Protein AF-A0A7R9A0H7-F1 (afdb_monomer)

Solvent-accessible surface area (backbone atoms only — not comparable to full-atom values): 10100 Å² total; per-residue (Å²): 105,57,60,28,40,33,54,27,65,79,42,61,89,64,59,60,75,51,51,90,84,39,70,64,47,57,53,49,66,70,49,46,60,61,55,53,51,49,31,59,78,66,68,62,48,70,74,79,47,61,37,68,68,24,50,52,46,12,50,37,51,33,29,23,52,65,53,64,76,67,51,57,60,52,50,43,51,51,21,59,77,67,74,39,93,63,52,69,67,55,53,32,60,41,16,64,72,23,37,17,26,36,51,88,72,71,92,92,62,79,42,66,45,55,87,93,59,36,81,30,76,33,24,36,55,42,66,45,72,44,97,94,27,78,91,49,43,83,46,82,52,84,78,82,80,69,94,79,87,86,76,86,88,86,86,64,97,46,70,68,58,41,55,50,34,55,76,71,71,101

pLDDT: mean 93.87, std 8.04, range [45.69, 98.56]

Organism: NCBI:txid163714

Radius of gyration: 19.87 Å; Cα contacts (8 Å, |Δi|>4): 196; chains: 1; bounding box: 53×38×52 Å

Structure (mmCIF, N/CA/C/O backbone):
data_AF-A0A7R9A0H7-F1
#
_entry.id   AF-A0A7R9A0H7-F1
#
loop_
_atom_site.group_PDB
_atom_site.id
_atom_site.type_symbol
_atom_site.label_atom_id
_atom_site.label_alt_id
_atom_site.label_comp_id
_atom_site.label_asym_id
_atom_site.label_entity_id
_atom_site.label_seq_id
_atom_site.pdbx_PDB_ins_code
_atom_site.Cartn_x
_atom_site.Cartn_y
_atom_site.Cartn_z
_atom_site.occupancy
_atom_site.B_iso_or_equiv
_atom_site.auth_seq_id
_atom_site.auth_comp_id
_atom_site.auth_asym_id
_atom_site.auth_atom_id
_atom_site.pdbx_PDB_model_num
ATOM 1 N N . MET A 1 1 ? 2.558 1.763 5.857 1.00 95.12 1 MET A N 1
ATOM 2 C CA . MET A 1 1 ? 1.637 0.844 6.558 1.00 95.12 1 MET A CA 1
ATOM 3 C C . MET A 1 1 ? 0.784 1.538 7.603 1.00 95.12 1 MET A C 1
ATOM 5 O O . MET A 1 1 ? -0.416 1.383 7.494 1.00 95.12 1 MET A O 1
ATOM 9 N N . SER A 1 2 ? 1.325 2.333 8.538 1.00 96.00 2 SER A N 1
ATOM 10 C CA . SER A 1 2 ? 0.505 3.006 9.571 1.00 96.00 2 SER A CA 1
ATOM 11 C C . SER A 1 2 ? -0.735 3.732 9.010 1.00 96.00 2 SER A C 1
ATOM 13 O O . SER A 1 2 ? -1.857 3.404 9.378 1.00 96.00 2 SER A O 1
ATOM 15 N N . SER A 1 3 ? -0.561 4.591 7.996 1.00 96.75 3 SER A N 1
ATOM 16 C CA . SER A 1 3 ? -1.682 5.290 7.340 1.00 96.75 3 SER A CA 1
ATOM 17 C C . SER A 1 3 ? -2.695 4.352 6.671 1.00 96.75 3 SER A C 1
ATOM 19 O O . SER A 1 3 ? -3.875 4.669 6.621 1.00 96.75 3 SER A O 1
ATOM 21 N N . ALA A 1 4 ? -2.253 3.189 6.174 1.00 97.38 4 ALA A N 1
ATOM 22 C CA . ALA A 1 4 ? -3.153 2.179 5.616 1.00 97.38 4 ALA A CA 1
ATOM 23 C C . ALA A 1 4 ? -4.011 1.537 6.709 1.00 97.38 4 ALA A C 1
ATOM 25 O O . ALA A 1 4 ? -5.201 1.342 6.514 1.00 97.38 4 ALA A O 1
ATOM 26 N N . ILE A 1 5 ? -3.406 1.208 7.853 1.00 98.06 5 ILE A N 1
ATOM 27 C CA . ILE A 1 5 ? -4.087 0.563 8.982 1.00 98.06 5 ILE A CA 1
ATOM 28 C C . ILE A 1 5 ? -5.097 1.517 9.626 1.00 98.06 5 ILE A C 1
ATOM 30 O O . ILE A 1 5 ? -6.204 1.094 9.955 1.00 98.06 5 ILE A O 1
ATOM 34 N N . GLU A 1 6 ? -4.771 2.807 9.724 1.00 98.31 6 GLU A N 1
ATOM 35 C CA . GLU A 1 6 ? -5.742 3.825 10.137 1.00 98.31 6 GLU A CA 1
ATOM 36 C C . GLU A 1 6 ? -6.895 3.947 9.129 1.00 98.31 6 GLU A C 1
ATOM 38 O O . GLU A 1 6 ? -8.055 3.858 9.520 1.00 98.31 6 GLU A O 1
ATOM 43 N N . ALA A 1 7 ? -6.603 4.040 7.825 1.00 98.06 7 ALA A N 1
ATOM 44 C CA . ALA A 1 7 ? -7.631 4.091 6.778 1.00 98.06 7 ALA A CA 1
ATOM 45 C C . ALA A 1 7 ? -8.500 2.818 6.693 1.00 98.06 7 ALA A C 1
ATOM 47 O O . ALA A 1 7 ? -9.641 2.869 6.233 1.00 98.06 7 ALA A O 1
ATOM 48 N N . MET A 1 8 ? -7.972 1.679 7.146 1.00 97.56 8 MET A N 1
ATOM 49 C CA . MET A 1 8 ? -8.693 0.410 7.269 1.00 97.56 8 MET A CA 1
ATOM 50 C C . MET A 1 8 ? -9.623 0.374 8.492 1.00 97.56 8 MET A C 1
ATOM 52 O O . MET A 1 8 ? -10.480 -0.499 8.572 1.00 97.56 8 MET A O 1
ATOM 56 N N . GLY A 1 9 ? -9.467 1.303 9.442 1.00 97.50 9 GLY A N 1
ATOM 57 C CA . GLY A 1 9 ? -10.237 1.353 10.689 1.00 97.50 9 GLY A CA 1
ATOM 58 C C . GLY A 1 9 ? -9.630 0.551 11.844 1.00 97.50 9 GLY A C 1
ATOM 59 O O . GLY A 1 9 ? -10.278 0.371 12.870 1.00 97.50 9 GLY A O 1
ATOM 60 N N . MET A 1 10 ? -8.390 0.078 11.703 1.00 97.62 10 MET A N 1
ATOM 61 C CA . MET A 1 10 ? -7.685 -0.724 12.715 1.00 97.62 10 MET A CA 1
ATOM 62 C C . MET A 1 10 ? -6.808 0.124 13.653 1.00 97.62 10 MET A C 1
ATOM 64 O O . MET A 1 10 ? -6.084 -0.404 14.495 1.00 97.62 10 MET A O 1
ATOM 68 N N . SER A 1 11 ? -6.836 1.448 13.515 1.00 97.25 11 SER A N 1
ATOM 69 C CA . SER A 1 11 ? -6.192 2.398 14.426 1.00 97.25 11 SER A CA 1
ATOM 70 C C . SER A 1 11 ? -7.110 3.590 14.656 1.00 97.25 11 SER A C 1
ATOM 72 O O . SER A 1 11 ? -7.966 3.886 13.822 1.00 97.25 11 SER A O 1
ATOM 74 N N . LEU A 1 12 ? -6.947 4.261 15.798 1.00 96.75 12 LEU A N 1
ATOM 75 C CA . LEU A 1 12 ? -7.709 5.470 16.085 1.00 96.75 12 LEU A CA 1
ATOM 76 C C . LEU A 1 12 ? -7.330 6.584 15.093 1.00 96.75 12 LEU A C 1
ATOM 78 O O . LEU A 1 12 ? -6.176 6.637 14.655 1.00 96.75 12 LEU A O 1
ATOM 82 N N . PRO A 1 13 ? -8.267 7.488 14.756 1.00 96.69 13 PRO A N 1
ATOM 83 C CA . PRO A 1 13 ? -7.961 8.645 13.926 1.00 96.69 13 PRO A CA 1
ATOM 84 C C . PRO A 1 13 ? -6.761 9.435 14.461 1.00 96.69 13 PRO A C 1
ATOM 86 O O . PRO A 1 13 ? -6.616 9.601 15.674 1.00 96.69 13 PRO A O 1
ATOM 89 N N . TYR A 1 14 ? -5.938 9.942 13.544 1.00 94.75 14 TYR A N 1
ATOM 90 C CA . TYR A 1 14 ? -4.699 10.694 13.780 1.00 94.75 14 TYR A CA 1
ATOM 91 C C . TYR A 1 14 ? -3.510 9.877 14.304 1.00 94.75 14 TYR A C 1
ATOM 93 O O . TYR A 1 14 ? -2.407 10.424 14.437 1.00 94.75 14 TYR A O 1
ATOM 101 N N . SER A 1 15 ? -3.682 8.578 14.561 1.00 95.38 15 SER A N 1
ATOM 102 C CA . SER A 1 15 ? -2.619 7.727 15.098 1.00 95.38 15 SER A CA 1
ATOM 103 C C . SER A 1 15 ? -1.411 7.640 14.162 1.00 95.38 15 SER A C 1
ATOM 105 O O . SER A 1 15 ? -0.263 7.719 14.610 1.00 95.38 15 SER A O 1
ATOM 107 N N . ALA A 1 16 ? -1.642 7.533 12.857 1.00 94.69 16 ALA A N 1
ATOM 108 C CA . ALA A 1 16 ? -0.609 7.359 11.849 1.00 94.69 16 ALA A CA 1
ATOM 109 C C . ALA A 1 16 ? 0.181 8.633 11.542 1.00 94.69 16 ALA A C 1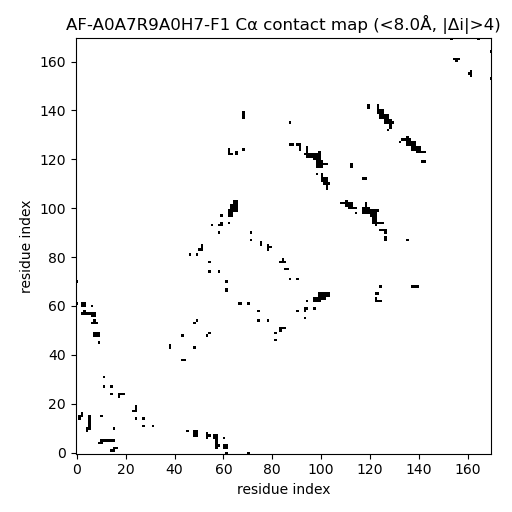
ATOM 111 O O . ALA A 1 16 ? 1.309 8.537 11.056 1.00 94.69 16 ALA A O 1
ATOM 112 N N . SER A 1 17 ? -0.401 9.806 11.798 1.00 91.69 17 SER A N 1
ATOM 113 C CA . SER A 1 17 ? 0.210 11.107 11.503 1.00 91.69 17 SER A CA 1
ATOM 114 C C . SER A 1 17 ? 0.852 11.774 12.716 1.00 91.69 17 SER A C 1
ATOM 116 O O . SER A 1 17 ? 1.725 12.622 12.541 1.00 91.69 17 SER A O 1
ATOM 118 N N . ALA A 1 18 ? 0.433 11.426 13.936 1.00 90.38 18 ALA A N 1
ATOM 119 C CA . ALA A 1 18 ? 1.000 12.003 15.150 1.00 90.38 18 ALA A CA 1
ATOM 120 C C . ALA A 1 18 ? 2.493 11.628 15.287 1.00 90.38 18 ALA A C 1
ATOM 122 O O . ALA A 1 18 ? 2.816 10.435 15.328 1.00 90.38 18 ALA A O 1
ATOM 123 N N . PRO A 1 19 ? 3.414 12.608 15.402 1.00 91.31 19 PRO A N 1
ATOM 124 C CA . PRO A 1 19 ? 4.820 12.318 15.658 1.00 91.31 19 PRO A CA 1
ATOM 125 C C . PRO A 1 19 ? 4.991 11.507 16.946 1.00 91.31 19 PRO A C 1
ATOM 127 O O . PRO A 1 19 ? 4.282 11.733 17.926 1.00 91.31 19 PRO A O 1
ATOM 130 N N . ALA A 1 20 ? 5.967 10.598 16.972 1.00 91.12 20 ALA A N 1
ATOM 131 C CA . ALA A 1 20 ? 6.169 9.685 18.101 1.00 91.12 20 ALA A CA 1
ATOM 132 C C . ALA A 1 20 ? 6.389 10.405 19.447 1.00 91.12 20 ALA A C 1
ATOM 134 O O . ALA A 1 20 ? 5.987 9.901 20.490 1.00 91.12 20 ALA A O 1
ATOM 135 N N . THR A 1 21 ? 7.004 11.590 19.422 1.00 92.88 21 THR A N 1
ATOM 136 C CA . THR A 1 21 ? 7.281 12.420 20.604 1.00 92.88 21 THR A CA 1
ATOM 137 C C . THR A 1 21 ? 6.190 13.455 20.897 1.00 92.88 21 THR A C 1
ATOM 139 O O . THR A 1 21 ? 6.305 14.198 21.871 1.00 92.88 21 THR A O 1
ATOM 142 N N . HIS A 1 22 ? 5.140 13.542 20.073 1.00 93.50 22 HIS A N 1
ATOM 143 C CA . HIS A 1 22 ? 4.081 14.529 20.262 1.00 93.50 22 HIS A CA 1
ATOM 144 C C . HIS A 1 22 ? 3.198 14.158 21.468 1.00 93.50 22 HIS A C 1
ATOM 146 O O . HIS A 1 22 ? 2.831 12.987 21.607 1.00 93.50 22 HIS A O 1
ATOM 152 N N . PRO A 1 23 ? 2.773 15.124 22.309 1.00 93.88 23 PRO A N 1
ATOM 153 C CA . PRO A 1 23 ? 1.924 14.847 23.471 1.00 93.88 23 PRO A CA 1
ATOM 154 C C . PRO A 1 23 ? 0.626 14.100 23.140 1.00 93.88 23 PRO A C 1
ATOM 156 O O . PRO A 1 23 ? 0.125 13.335 23.960 1.00 93.88 23 PRO A O 1
ATOM 159 N N . ASP A 1 24 ? 0.088 14.283 21.934 1.00 92.25 24 ASP A N 1
ATOM 160 C CA . ASP A 1 24 ? -1.136 13.596 21.512 1.00 92.25 24 ASP A CA 1
ATOM 161 C C . ASP A 1 24 ? -0.964 12.080 21.387 1.00 92.25 24 ASP A C 1
ATOM 163 O O . ASP A 1 24 ? -1.925 11.353 21.625 1.00 92.25 24 ASP A O 1
ATOM 167 N N . LYS A 1 25 ? 0.253 11.578 21.127 1.00 93.81 25 LYS A N 1
ATOM 168 C CA . LYS A 1 25 ? 0.516 10.133 21.138 1.00 93.81 25 LYS A CA 1
ATOM 169 C C . LYS A 1 25 ? 0.342 9.547 22.543 1.00 93.81 25 LYS A C 1
ATOM 171 O O . LYS A 1 25 ? -0.234 8.476 22.695 1.00 93.81 25 LYS A O 1
ATOM 176 N N . LEU A 1 26 ? 0.763 10.276 23.583 1.00 93.38 26 LEU A N 1
ATOM 177 C CA . LEU A 1 26 ? 0.532 9.875 24.977 1.00 93.38 26 LEU A CA 1
ATOM 178 C C . LEU A 1 26 ? -0.956 9.923 25.340 1.00 93.38 26 LEU A C 1
ATOM 180 O O . LEU A 1 26 ? -1.449 9.018 26.013 1.00 93.38 26 LEU A O 1
ATOM 184 N N . LYS A 1 27 ? -1.681 10.949 24.872 1.00 94.12 27 LYS A N 1
ATOM 185 C CA . LYS A 1 27 ? -3.135 11.048 25.074 1.00 94.12 27 LYS A CA 1
ATOM 186 C C . LYS A 1 27 ? -3.868 9.878 24.421 1.00 94.12 27 LYS A C 1
ATOM 188 O O . LYS A 1 27 ? -4.728 9.283 25.060 1.00 94.12 27 LYS A O 1
ATOM 193 N N . GLU A 1 28 ? -3.503 9.522 23.190 1.00 96.06 28 GLU A N 1
ATOM 194 C CA . GLU A 1 28 ? -4.047 8.360 22.482 1.00 96.06 28 GLU A CA 1
ATOM 195 C C . GLU A 1 28 ? -3.830 7.067 23.285 1.00 96.06 28 GLU A C 1
ATOM 197 O O . GLU A 1 28 ? -4.787 6.342 23.558 1.00 96.06 28 GLU A O 1
ATOM 202 N N . CYS A 1 29 ? -2.598 6.817 23.745 1.00 95.31 29 CYS A N 1
ATOM 203 C CA . CYS A 1 29 ? -2.275 5.653 24.575 1.00 95.31 29 CYS A CA 1
ATOM 204 C C . CYS A 1 29 ? -3.092 5.602 25.877 1.00 95.31 29 CYS A C 1
ATOM 206 O O . CYS A 1 29 ? -3.440 4.517 26.337 1.00 95.31 29 CYS A O 1
ATOM 208 N N . ALA A 1 30 ? -3.423 6.754 26.469 1.00 95.38 30 ALA A N 1
ATOM 209 C CA . ALA A 1 30 ? -4.232 6.817 27.685 1.00 95.38 30 ALA A CA 1
ATOM 210 C C . ALA A 1 30 ? -5.718 6.491 27.439 1.00 95.38 30 ALA A C 1
ATOM 212 O O . ALA A 1 30 ? -6.373 5.926 28.316 1.00 95.38 30 ALA A O 1
ATOM 213 N N . ILE A 1 31 ? -6.260 6.825 26.261 1.00 95.69 31 ILE A N 1
ATOM 214 C CA . ILE A 1 31 ? -7.687 6.628 25.946 1.00 95.69 31 ILE A CA 1
ATOM 215 C C . ILE A 1 31 ? -7.979 5.319 25.203 1.00 95.69 31 ILE A C 1
ATOM 217 O O . ILE A 1 31 ? -9.118 4.853 25.241 1.00 95.69 31 ILE A O 1
ATOM 221 N N . VAL A 1 32 ? -6.987 4.690 24.559 1.00 97.00 32 VAL A N 1
ATOM 222 C CA . VAL A 1 32 ? -7.196 3.487 23.726 1.00 97.00 32 VAL A CA 1
ATOM 223 C C . VAL A 1 32 ? -7.877 2.347 24.488 1.00 97.00 32 VAL A C 1
ATOM 225 O O . VAL A 1 32 ? -8.731 1.658 23.934 1.00 97.00 32 VAL A O 1
ATOM 228 N N . GLY A 1 33 ? -7.592 2.199 25.787 1.00 97.19 33 GLY A N 1
ATOM 229 C CA . GLY A 1 33 ? -8.220 1.184 26.637 1.00 97.19 33 GLY A CA 1
ATOM 230 C C . GLY A 1 33 ? -9.747 1.312 26.724 1.00 97.19 33 GLY A C 1
ATOM 231 O O . GLY A 1 33 ? -10.443 0.301 26.796 1.00 97.19 33 GLY A O 1
ATOM 232 N N . GLN A 1 34 ? -10.289 2.532 26.647 1.00 97.44 34 GLN A N 1
ATOM 233 C CA . GLN A 1 34 ? -11.738 2.772 26.659 1.00 97.44 34 GLN A CA 1
ATOM 234 C C . GLN A 1 34 ? -12.398 2.280 25.362 1.00 97.44 34 GLN A C 1
ATOM 236 O O . GLN A 1 34 ? -13.476 1.680 25.392 1.00 97.44 34 GLN A O 1
ATOM 241 N N . TYR A 1 35 ? -11.723 2.467 24.226 1.00 97.56 35 TYR A N 1
ATOM 242 C CA . TYR A 1 35 ? -12.170 1.943 22.936 1.00 97.56 35 TYR A CA 1
ATOM 243 C C . TYR A 1 35 ? -12.042 0.421 22.873 1.00 97.56 35 TYR A C 1
ATOM 245 O O . TYR A 1 35 ? -12.976 -0.234 22.420 1.00 97.56 35 TYR A O 1
ATOM 253 N N . ILE A 1 36 ? -10.951 -0.151 23.402 1.00 97.62 36 ILE A N 1
ATOM 254 C CA . ILE A 1 36 ? -10.773 -1.610 23.508 1.00 97.62 36 ILE A CA 1
ATOM 255 C C . ILE A 1 36 ? -11.903 -2.230 24.338 1.00 97.62 36 ILE A C 1
ATOM 257 O O . ILE A 1 36 ? -12.521 -3.207 23.919 1.00 97.62 36 ILE A O 1
ATOM 261 N N . LYS A 1 37 ? -12.233 -1.637 25.489 1.00 98.19 37 LYS A N 1
ATOM 262 C CA . LYS A 1 37 ? -13.377 -2.074 26.294 1.00 98.19 37 LYS A CA 1
ATOM 263 C C . LYS A 1 37 ? -14.676 -2.035 25.482 1.00 98.19 37 LYS A C 1
ATOM 265 O O . LYS A 1 37 ? -15.419 -3.008 25.483 1.00 98.19 37 LYS A O 1
ATOM 270 N N . THR A 1 38 ? -14.910 -0.949 24.746 1.00 98.00 38 THR A N 1
ATOM 271 C CA . THR A 1 38 ? -16.121 -0.775 23.930 1.00 98.00 38 THR A CA 1
ATOM 272 C C . THR A 1 38 ? -16.242 -1.834 22.830 1.00 98.00 38 THR A C 1
ATOM 274 O O . THR A 1 38 ? -17.332 -2.365 22.625 1.00 98.00 38 THR A O 1
ATOM 277 N N . ILE A 1 39 ? -15.157 -2.158 22.115 1.00 97.81 39 ILE A N 1
ATOM 278 C CA . ILE A 1 39 ? -15.205 -3.188 21.062 1.00 97.81 39 ILE A CA 1
ATOM 279 C C . ILE A 1 39 ? -15.416 -4.586 21.649 1.00 97.81 39 ILE A C 1
ATOM 281 O O . ILE A 1 39 ? -16.127 -5.375 21.041 1.00 97.81 39 ILE A O 1
ATOM 285 N N . ILE A 1 40 ? -14.887 -4.867 22.846 1.00 98.31 40 ILE A N 1
ATOM 286 C CA . ILE A 1 40 ? -15.145 -6.127 23.559 1.00 98.31 40 ILE A CA 1
ATOM 287 C C . 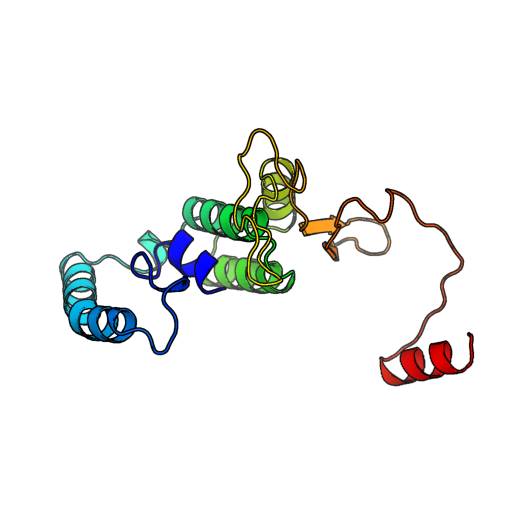ILE A 1 40 ? -16.618 -6.209 23.978 1.00 98.31 40 ILE A C 1
ATOM 289 O O . ILE A 1 40 ? -17.270 -7.212 23.710 1.00 98.31 40 ILE A O 1
ATOM 293 N N . GLU A 1 41 ? -17.165 -5.154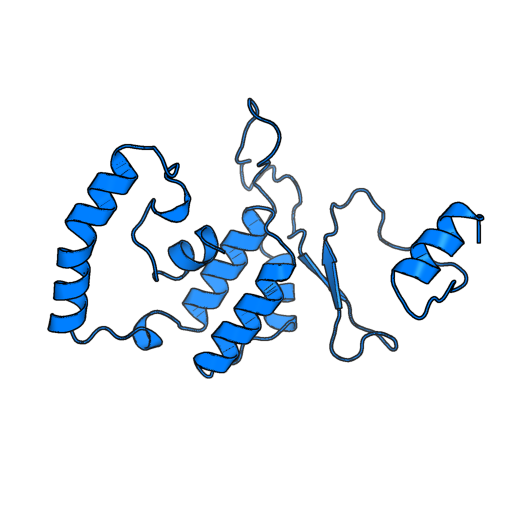 24.591 1.00 98.56 41 GLU A N 1
ATOM 294 C CA . GLU A 1 41 ? -18.571 -5.111 25.028 1.00 98.56 41 GLU A CA 1
ATOM 295 C C . GLU A 1 41 ? -19.559 -5.253 23.864 1.00 98.56 41 GLU A C 1
ATOM 297 O O . GLU A 1 41 ? -20.640 -5.814 24.035 1.00 98.56 41 GLU A O 1
ATOM 302 N N . LYS A 1 42 ? -19.192 -4.752 22.680 1.00 98.38 42 LYS A N 1
ATOM 303 C CA . LYS A 1 42 ? -20.006 -4.829 21.460 1.00 98.38 42 LYS A CA 1
ATOM 304 C C . LYS A 1 42 ? -19.697 -6.042 20.578 1.00 98.38 42 LYS A C 1
ATOM 306 O O . LYS A 1 42 ? -20.297 -6.152 19.514 1.00 98.38 42 LYS A O 1
ATOM 311 N N . ASP A 1 43 ? -18.770 -6.905 20.993 1.00 98.25 43 ASP A N 1
ATOM 312 C CA . ASP A 1 43 ? -18.242 -8.031 20.210 1.00 98.25 43 ASP A CA 1
ATOM 313 C C . ASP A 1 43 ? -17.821 -7.648 18.775 1.00 98.25 43 ASP A C 1
ATOM 315 O O . ASP A 1 43 ? -18.060 -8.382 17.820 1.00 98.25 43 ASP A O 1
ATOM 319 N N . ILE A 1 44 ? -17.197 -6.476 18.613 1.00 98.31 44 ILE A N 1
ATOM 320 C CA . ILE A 1 44 ? -16.658 -6.022 17.325 1.00 98.31 44 ILE A CA 1
ATOM 321 C C . ILE A 1 44 ? -15.290 -6.676 17.127 1.00 98.31 44 ILE A C 1
ATOM 323 O O . ILE A 1 44 ? -14.319 -6.342 17.815 1.00 98.31 44 ILE A O 1
ATOM 327 N N . LYS A 1 45 ? -15.198 -7.602 16.176 1.00 97.75 45 LYS A N 1
ATOM 328 C CA . LYS A 1 45 ? -13.993 -8.383 15.883 1.00 97.75 45 LYS A CA 1
ATOM 329 C C . LYS A 1 45 ? -13.198 -7.732 14.748 1.00 97.75 45 LYS A C 1
ATOM 331 O O . LYS A 1 45 ? -13.767 -7.050 13.897 1.00 97.75 45 LYS A O 1
ATOM 336 N N . PRO A 1 46 ? -11.889 -8.018 14.627 1.00 97.81 46 PRO A N 1
ATOM 337 C CA . PRO A 1 46 ? -11.103 -7.554 13.485 1.00 97.81 46 PRO A CA 1
ATOM 338 C C . PRO A 1 46 ? -11.709 -7.930 12.125 1.00 97.81 46 PRO A C 1
ATOM 340 O O . PRO A 1 46 ? -11.635 -7.134 11.198 1.00 97.81 46 PRO A O 1
ATOM 343 N N . ARG A 1 47 ? -12.352 -9.103 11.999 1.00 97.50 47 ARG A N 1
ATOM 344 C CA . ARG A 1 47 ? -13.022 -9.537 10.755 1.00 97.50 47 ARG A CA 1
ATOM 345 C C . ARG A 1 47 ? -14.251 -8.695 10.389 1.00 97.50 47 ARG A C 1
ATOM 347 O O . ARG A 1 47 ? -14.608 -8.649 9.218 1.00 97.50 47 ARG A O 1
ATOM 354 N N . ASP A 1 48 ? -14.848 -7.998 11.352 1.00 97.88 48 ASP A N 1
ATOM 355 C CA . ASP A 1 48 ? -15.962 -7.078 11.101 1.00 97.88 48 ASP A CA 1
ATOM 356 C C . ASP A 1 48 ? -15.466 -5.722 10.564 1.00 97.88 48 ASP A C 1
ATOM 358 O O . ASP A 1 48 ? -16.214 -4.984 9.926 1.00 97.88 48 ASP A O 1
ATOM 362 N N . ILE A 1 49 ? -14.188 -5.400 10.799 1.00 98.12 49 ILE A N 1
ATOM 363 C CA . ILE A 1 49 ? -13.532 -4.156 10.370 1.00 98.12 49 ILE A CA 1
ATOM 364 C C . ILE A 1 49 ? -12.787 -4.379 9.048 1.00 98.12 49 ILE A C 1
ATOM 366 O O . ILE A 1 49 ? -12.991 -3.658 8.068 1.00 98.12 49 ILE A O 1
ATOM 370 N N . VAL A 1 50 ? -11.932 -5.403 9.005 1.00 98.31 50 VAL A N 1
ATOM 371 C CA . VAL A 1 50 ? -11.089 -5.752 7.858 1.00 98.31 50 VAL A CA 1
ATOM 372 C C . VAL A 1 50 ? -11.939 -6.477 6.821 1.00 98.31 50 VAL A C 1
ATOM 374 O O . VAL A 1 50 ? -11.993 -7.699 6.751 1.00 98.31 50 VAL A O 1
ATOM 377 N N . THR A 1 51 ? -12.634 -5.685 6.012 1.00 98.44 51 THR A N 1
ATOM 378 C CA . THR A 1 51 ? -13.450 -6.135 4.879 1.00 98.44 51 THR A CA 1
ATOM 379 C C . THR A 1 51 ? -12.764 -5.806 3.554 1.00 98.44 51 THR A C 1
ATOM 381 O O . THR A 1 51 ? -11.868 -4.958 3.505 1.00 98.44 51 THR A O 1
ATOM 384 N N . LYS A 1 52 ? -13.229 -6.388 2.435 1.00 98.12 52 LYS A N 1
ATOM 385 C CA . LYS A 1 52 ? -12.755 -5.995 1.089 1.00 98.12 52 LYS A CA 1
ATOM 386 C C . LYS A 1 52 ? -12.857 -4.481 0.882 1.00 98.12 52 LYS A C 1
ATOM 388 O O . LYS A 1 52 ? -11.938 -3.870 0.351 1.00 98.12 52 LYS A O 1
ATOM 393 N N . LYS A 1 53 ? -13.926 -3.849 1.379 1.00 98.44 53 LYS A N 1
ATOM 394 C CA . LYS A 1 53 ? -14.104 -2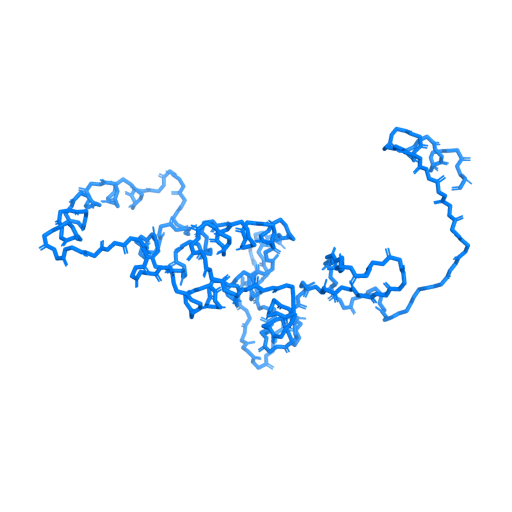.397 1.272 1.00 98.44 53 LYS A CA 1
ATOM 395 C C . LYS A 1 53 ? -13.081 -1.609 2.099 1.00 98.44 53 LYS A C 1
ATOM 397 O O . LYS A 1 53 ? -12.549 -0.616 1.608 1.00 98.44 53 LYS A O 1
ATOM 402 N N . ALA A 1 54 ? -12.781 -2.049 3.321 1.00 98.44 54 ALA A N 1
ATOM 403 C CA . ALA A 1 54 ? -11.748 -1.427 4.150 1.00 98.44 54 ALA A CA 1
ATOM 404 C C . ALA A 1 54 ? -10.353 -1.562 3.513 1.00 98.44 54 ALA A C 1
ATOM 406 O O . ALA A 1 54 ? -9.588 -0.598 3.486 1.00 98.44 54 ALA A O 1
ATOM 407 N N . MET A 1 55 ? -10.061 -2.722 2.917 1.00 98.31 55 MET A N 1
ATOM 408 C CA . MET A 1 55 ? -8.840 -2.965 2.143 1.00 98.31 55 MET A CA 1
ATOM 409 C C . MET A 1 55 ? -8.730 -2.026 0.935 1.00 98.31 55 MET A C 1
ATOM 411 O O . MET A 1 55 ? -7.684 -1.412 0.731 1.00 98.31 55 MET A O 1
ATOM 415 N N . GLU A 1 56 ? -9.812 -1.848 0.166 1.00 98.38 56 GLU A N 1
ATOM 416 C CA . GLU A 1 56 ? -9.837 -0.899 -0.955 1.00 98.38 56 GLU A CA 1
ATOM 417 C C . GLU A 1 56 ? -9.590 0.547 -0.503 1.00 98.38 56 GLU A C 1
ATOM 419 O O . GLU A 1 56 ? -8.836 1.269 -1.156 1.00 98.38 56 GLU A O 1
ATOM 424 N N . ASN A 1 57 ? -10.198 0.971 0.612 1.00 98.19 57 ASN A N 1
ATOM 425 C CA . ASN A 1 57 ? -9.995 2.310 1.170 1.00 98.19 57 ASN A CA 1
ATOM 426 C C . ASN A 1 57 ? -8.527 2.517 1.572 1.00 98.19 57 ASN A C 1
ATOM 428 O O . ASN A 1 57 ? -7.906 3.498 1.169 1.00 98.19 57 ASN A O 1
ATOM 432 N N . ALA A 1 58 ? -7.952 1.561 2.302 1.00 98.25 58 ALA A N 1
ATOM 433 C CA . ALA A 1 58 ? -6.560 1.610 2.729 1.00 98.25 58 ALA A CA 1
ATOM 434 C C . ALA A 1 58 ? -5.581 1.620 1.543 1.00 98.25 58 ALA A C 1
ATOM 436 O O . ALA A 1 58 ? -4.585 2.349 1.559 1.00 98.25 58 ALA A O 1
ATOM 437 N N . CYS A 1 59 ? -5.867 0.839 0.499 1.00 98.25 59 CYS A N 1
ATOM 438 C CA . CYS A 1 59 ? -5.079 0.806 -0.729 1.00 98.25 59 CYS A CA 1
ATOM 439 C C . CYS A 1 59 ? -5.126 2.156 -1.463 1.00 98.25 59 CYS A C 1
ATOM 441 O O . CYS A 1 59 ? -4.075 2.698 -1.807 1.00 98.25 59 CYS A O 1
ATOM 443 N N . ALA A 1 60 ? -6.317 2.749 -1.609 1.00 98.00 60 ALA A N 1
ATOM 444 C CA . ALA A 1 60 ? -6.477 4.079 -2.195 1.00 98.00 60 ALA A CA 1
ATOM 445 C C . ALA A 1 60 ? -5.704 5.142 -1.398 1.00 98.00 60 ALA A C 1
ATOM 447 O O . ALA A 1 60 ? -4.981 5.945 -1.982 1.00 98.00 60 ALA A O 1
ATOM 448 N N . THR A 1 61 ? -5.757 5.108 -0.063 1.00 96.94 61 THR A N 1
ATOM 449 C CA . THR A 1 61 ? -4.957 6.008 0.780 1.00 96.94 61 THR A CA 1
ATOM 450 C C . THR A 1 61 ? -3.459 5.846 0.519 1.00 96.94 61 THR A C 1
ATOM 452 O O . THR A 1 61 ? -2.752 6.837 0.366 1.00 96.94 61 THR A O 1
ATOM 455 N N . ILE A 1 62 ? -2.951 4.616 0.422 1.00 96.12 62 ILE A N 1
ATOM 456 C CA . ILE A 1 62 ? -1.529 4.372 0.137 1.00 96.12 62 ILE A CA 1
ATOM 457 C C . ILE A 1 62 ? -1.112 4.907 -1.232 1.00 96.12 62 ILE A C 1
ATOM 459 O O . ILE A 1 62 ? -0.027 5.482 -1.351 1.00 96.12 62 ILE A O 1
ATOM 463 N N . ILE A 1 63 ? -1.957 4.739 -2.244 1.00 95.88 63 ILE A N 1
ATOM 464 C CA . ILE A 1 63 ? -1.692 5.244 -3.590 1.00 95.88 63 ILE A CA 1
ATOM 465 C C . ILE A 1 63 ? -1.693 6.774 -3.597 1.00 95.88 63 ILE A C 1
ATOM 467 O O . ILE A 1 63 ? -0.713 7.380 -4.031 1.00 95.88 63 ILE A O 1
ATOM 471 N N . ALA A 1 64 ? -2.729 7.395 -3.031 1.00 95.00 64 ALA A N 1
ATOM 472 C CA . ALA A 1 64 ? -2.848 8.847 -2.935 1.00 95.00 64 ALA A CA 1
ATOM 473 C C . ALA A 1 64 ? -1.645 9.487 -2.222 1.00 95.00 64 ALA A C 1
ATOM 475 O O . ALA A 1 64 ? -1.205 10.576 -2.594 1.00 95.00 64 ALA A O 1
ATOM 476 N N . LEU A 1 65 ? -1.087 8.783 -1.229 1.00 93.12 65 LEU A N 1
ATOM 477 C CA . LEU A 1 65 ? 0.037 9.238 -0.415 1.00 93.12 65 LEU A CA 1
ATOM 478 C C . LEU A 1 65 ? 1.431 8.915 -0.979 1.00 93.12 65 LEU A C 1
ATOM 480 O O . LEU A 1 65 ? 2.424 9.198 -0.310 1.00 93.12 65 LEU A O 1
ATOM 484 N N . GLY A 1 66 ? 1.574 8.296 -2.153 1.00 91.38 66 GLY A N 1
ATOM 485 C CA . GLY A 1 66 ? 2.923 7.996 -2.658 1.00 91.38 66 GLY A CA 1
ATOM 486 C C . GLY A 1 66 ? 3.595 6.781 -1.995 1.00 91.38 66 GLY A C 1
ATOM 487 O O . GLY A 1 66 ? 4.825 6.648 -2.047 1.00 91.38 66 GLY A O 1
ATOM 488 N N . GLY A 1 67 ? 2.818 5.910 -1.337 1.00 90.38 67 GLY A N 1
ATOM 489 C CA . GLY A 1 67 ? 3.310 4.858 -0.446 1.00 90.38 67 GLY A CA 1
ATOM 490 C C . GLY A 1 67 ? 4.197 3.785 -1.096 1.00 90.38 67 GLY A C 1
ATOM 491 O O . GLY A 1 67 ? 4.263 3.628 -2.313 1.00 90.38 67 GLY A O 1
ATOM 492 N N . SER A 1 68 ? 4.924 3.048 -0.252 1.00 94.00 68 SER A N 1
ATOM 493 C CA . SER A 1 68 ? 5.899 2.028 -0.669 1.00 94.00 68 SER A CA 1
ATOM 494 C C . SER A 1 68 ? 5.259 0.856 -1.425 1.00 94.00 68 SER A C 1
ATOM 496 O O . SER A 1 68 ? 4.159 0.425 -1.080 1.00 94.00 68 SER A O 1
ATOM 498 N N . THR A 1 69 ? 5.990 0.284 -2.385 1.00 95.56 69 THR A N 1
ATOM 499 C CA . THR A 1 69 ? 5.631 -0.964 -3.081 1.00 95.56 69 THR A CA 1
ATOM 500 C C . THR A 1 69 ? 5.474 -2.141 -2.115 1.00 95.56 69 THR A C 1
ATOM 502 O O . THR A 1 69 ? 4.608 -2.984 -2.330 1.00 95.56 69 THR A O 1
ATOM 505 N N . ASN A 1 70 ? 6.190 -2.149 -0.983 1.00 96.00 70 ASN A N 1
ATOM 506 C CA . ASN A 1 70 ? 6.036 -3.168 0.068 1.00 96.00 70 ASN A CA 1
ATOM 507 C C . ASN A 1 70 ? 4.615 -3.229 0.648 1.00 96.00 70 ASN A C 1
ATOM 509 O O . ASN A 1 70 ? 4.222 -4.249 1.210 1.00 96.00 70 ASN A O 1
ATOM 513 N N . ALA A 1 71 ? 3.823 -2.159 0.512 1.00 96.38 71 ALA A N 1
ATOM 514 C CA . ALA A 1 71 ? 2.425 -2.190 0.926 1.00 96.38 71 ALA A CA 1
ATOM 515 C C . ALA A 1 71 ? 1.624 -3.255 0.162 1.00 96.38 71 ALA A C 1
ATOM 517 O O . ALA A 1 71 ? 0.726 -3.845 0.752 1.00 96.38 71 ALA A O 1
ATOM 518 N N . VAL A 1 72 ? 1.972 -3.549 -1.098 1.00 97.56 72 VAL A N 1
ATOM 519 C CA . VAL A 1 72 ? 1.333 -4.608 -1.898 1.00 97.56 72 VAL A CA 1
ATOM 520 C C . VAL A 1 72 ? 1.471 -5.962 -1.207 1.00 97.56 72 VAL A C 1
ATOM 522 O O . VAL A 1 72 ? 0.469 -6.635 -0.987 1.00 97.56 72 VAL A O 1
ATOM 525 N N . LEU A 1 73 ? 2.686 -6.317 -0.773 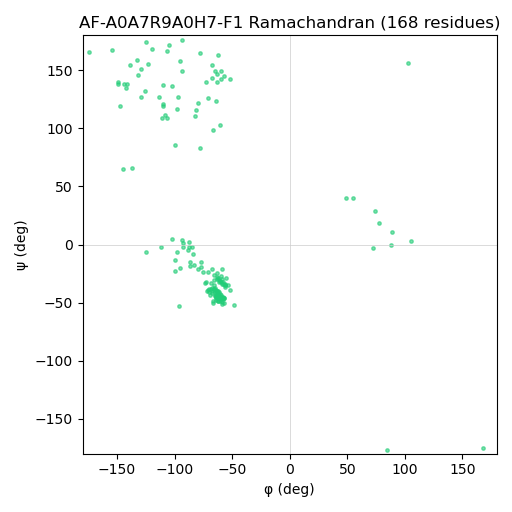1.00 98.06 73 LEU A N 1
ATOM 526 C CA . LEU A 1 73 ? 2.948 -7.565 -0.048 1.00 98.06 73 LEU A CA 1
ATOM 527 C C . LEU A 1 73 ? 2.113 -7.653 1.233 1.00 98.06 73 LEU A C 1
ATOM 529 O O . LEU A 1 73 ? 1.487 -8.674 1.507 1.00 98.06 73 LEU A O 1
ATOM 533 N N . HIS A 1 74 ? 2.060 -6.564 2.002 1.00 98.31 74 HIS A N 1
ATOM 534 C CA . HIS A 1 74 ? 1.284 -6.534 3.237 1.00 98.31 74 HIS A CA 1
ATOM 535 C C . HIS A 1 74 ? -0.227 -6.605 2.992 1.00 98.31 74 HIS A C 1
ATOM 537 O O . HIS A 1 74 ? -0.916 -7.278 3.752 1.00 98.31 74 HIS A O 1
ATOM 543 N N . PHE A 1 75 ? -0.753 -5.964 1.944 1.00 98.25 75 PHE A N 1
ATOM 544 C CA . PHE A 1 75 ? -2.168 -6.089 1.591 1.00 98.25 75 PHE A CA 1
ATOM 545 C C . PHE A 1 75 ? -2.522 -7.518 1.186 1.00 98.25 75 PHE A C 1
ATOM 547 O O . PHE A 1 75 ? -3.523 -8.036 1.669 1.00 98.25 75 PHE A O 1
ATOM 554 N N . LEU A 1 76 ? -1.698 -8.180 0.373 1.00 98.12 76 LEU A N 1
ATOM 555 C CA . LEU A 1 76 ? -1.928 -9.580 0.002 1.00 98.12 76 LEU A CA 1
ATOM 556 C C . LEU A 1 76 ? -1.855 -10.510 1.222 1.00 98.12 76 LEU A C 1
ATOM 558 O O . LEU A 1 76 ? -2.694 -11.394 1.372 1.00 98.12 76 LEU A O 1
ATOM 562 N N . ALA A 1 77 ? -0.915 -10.271 2.140 1.00 98.56 77 ALA A N 1
ATOM 563 C CA . ALA A 1 77 ? -0.813 -11.037 3.381 1.00 98.56 77 ALA A CA 1
ATOM 564 C C . ALA A 1 77 ? -2.036 -10.840 4.298 1.00 98.56 77 ALA A C 1
ATOM 566 O O . ALA A 1 77 ? -2.560 -11.812 4.841 1.00 98.56 77 ALA A O 1
ATOM 567 N N . ILE A 1 78 ? -2.522 -9.601 4.451 1.00 98.38 78 ILE A N 1
ATOM 568 C CA . ILE A 1 78 ? -3.746 -9.307 5.214 1.00 98.38 78 ILE A CA 1
ATOM 569 C C . ILE A 1 78 ? -4.955 -9.955 4.535 1.00 98.38 78 ILE A C 1
ATOM 571 O O . ILE A 1 78 ? -5.753 -10.601 5.205 1.00 98.38 78 ILE A O 1
ATOM 575 N N . ALA A 1 79 ? -5.074 -9.835 3.213 1.00 98.25 79 ALA A N 1
ATOM 576 C CA . ALA A 1 79 ? -6.156 -10.448 2.455 1.00 98.25 79 ALA A CA 1
ATOM 577 C C . ALA A 1 79 ? -6.197 -11.965 2.667 1.00 98.25 79 ALA A C 1
ATOM 579 O O . ALA A 1 79 ? -7.251 -12.505 2.986 1.00 98.25 79 ALA A O 1
ATOM 580 N N . HIS A 1 80 ? -5.044 -12.633 2.596 1.00 98.19 80 HIS A N 1
ATOM 581 C CA . HIS A 1 80 ? -4.937 -14.060 2.875 1.00 98.19 80 HIS A CA 1
ATOM 582 C C . HIS A 1 80 ? -5.352 -14.406 4.314 1.00 98.19 80 HIS A C 1
ATOM 584 O O . HIS A 1 80 ? -6.185 -15.285 4.515 1.00 98.19 80 HIS A O 1
ATOM 590 N N . ALA A 1 81 ? -4.836 -13.686 5.317 1.00 98.25 81 ALA A N 1
ATOM 591 C CA . ALA A 1 81 ? -5.132 -13.946 6.730 1.00 98.25 81 ALA A CA 1
ATOM 592 C C . ALA A 1 81 ? -6.620 -13.769 7.095 1.00 98.25 81 ALA A C 1
ATOM 594 O O . ALA A 1 81 ? -7.114 -14.403 8.029 1.00 98.25 81 ALA A O 1
ATOM 595 N N . TYR A 1 82 ? -7.323 -12.900 6.368 1.00 97.56 82 TYR A N 1
ATOM 596 C CA . TYR A 1 82 ? -8.745 -12.615 6.558 1.00 97.56 82 TYR A CA 1
ATOM 597 C C . TYR A 1 82 ? -9.642 -13.300 5.515 1.00 97.56 82 TYR A C 1
ATOM 599 O O . TYR A 1 82 ? -10.852 -13.083 5.538 1.00 97.56 82 TYR A O 1
ATOM 607 N N . GLU A 1 83 ? -9.070 -14.135 4.637 1.00 98.00 83 GLU A N 1
ATOM 608 C CA . GLU A 1 83 ? -9.768 -14.871 3.569 1.00 98.00 83 GLU A CA 1
ATOM 609 C C . GLU A 1 83 ? -10.574 -13.950 2.633 1.00 98.00 83 GLU A C 1
ATOM 611 O O . GLU A 1 83 ? -11.693 -14.247 2.214 1.00 98.00 83 GLU A O 1
ATOM 616 N N . ILE A 1 84 ? -9.993 -12.796 2.305 1.00 98.25 84 ILE A N 1
ATOM 617 C CA . ILE A 1 84 ? -10.566 -11.792 1.410 1.00 98.25 84 ILE A CA 1
ATOM 618 C C . ILE A 1 84 ? -9.988 -11.991 0.011 1.00 98.25 84 ILE A C 1
ATOM 620 O O . ILE A 1 84 ? -8.776 -11.946 -0.179 1.00 98.25 84 ILE A O 1
ATOM 624 N N . ASP A 1 85 ? -10.860 -12.118 -0.988 1.00 98.00 85 ASP A N 1
ATOM 625 C CA . ASP A 1 85 ? -10.461 -12.057 -2.395 1.00 98.00 85 ASP A CA 1
ATOM 626 C C . ASP A 1 85 ? -9.971 -10.641 -2.750 1.00 98.00 85 ASP A C 1
ATOM 628 O O . ASP A 1 85 ? -10.770 -9.718 -2.953 1.00 98.00 85 ASP A O 1
ATOM 632 N N . PHE A 1 86 ? -8.652 -10.457 -2.761 1.00 98.19 86 PHE A N 1
ATOM 633 C CA . PHE A 1 86 ? -7.979 -9.202 -3.079 1.00 98.19 86 PHE A CA 1
ATOM 634 C C . PHE A 1 86 ? -6.647 -9.498 -3.771 1.00 98.19 86 PHE A C 1
ATOM 636 O O . PHE A 1 86 ? -5.767 -10.142 -3.200 1.00 98.19 86 PHE A O 1
ATOM 643 N N . THR A 1 87 ? -6.498 -9.033 -5.007 1.00 98.00 87 THR A N 1
ATOM 644 C CA . THR A 1 87 ? -5.408 -9.443 -5.907 1.00 98.00 87 THR A CA 1
ATOM 645 C C . THR A 1 87 ? -4.604 -8.250 -6.426 1.00 98.00 87 THR A C 1
ATOM 647 O O . THR A 1 87 ? -4.986 -7.093 -6.244 1.00 98.00 87 THR A O 1
ATOM 650 N N . LEU A 1 88 ? -3.513 -8.509 -7.160 1.00 98.06 88 LEU A N 1
ATOM 651 C CA . LEU A 1 88 ? -2.790 -7.451 -7.880 1.00 98.06 88 LEU A CA 1
ATOM 652 C C . LEU A 1 88 ? -3.705 -6.683 -8.850 1.00 98.06 88 LEU A C 1
ATOM 654 O O . LEU A 1 88 ? -3.568 -5.471 -8.997 1.00 98.06 88 LEU A O 1
ATOM 658 N N . LYS A 1 89 ? -4.695 -7.347 -9.460 1.00 97.69 89 LYS A N 1
ATOM 659 C CA . LYS A 1 89 ? -5.655 -6.694 -10.367 1.00 97.69 89 LYS A CA 1
ATOM 660 C C . LYS A 1 89 ? -6.544 -5.684 -9.641 1.00 97.69 89 LYS A C 1
ATOM 662 O O . LYS A 1 89 ? -6.863 -4.639 -10.203 1.00 97.69 89 LYS A O 1
ATOM 667 N N . ASP A 1 90 ? -6.914 -5.959 -8.390 1.00 98.19 90 ASP A N 1
ATOM 668 C CA . ASP A 1 90 ? -7.643 -4.994 -7.563 1.00 98.19 90 ASP A CA 1
ATOM 669 C C . ASP A 1 90 ? -6.790 -3.763 -7.271 1.00 98.19 90 ASP A C 1
ATOM 671 O O . ASP A 1 90 ? -7.269 -2.639 -7.411 1.00 98.19 90 ASP A O 1
ATOM 675 N N . ILE A 1 91 ? -5.517 -3.967 -6.928 1.00 98.06 91 ILE A N 1
ATOM 676 C CA . ILE A 1 91 ? -4.575 -2.876 -6.659 1.00 98.06 91 ILE A CA 1
ATOM 677 C C . ILE A 1 91 ? -4.366 -2.025 -7.914 1.00 98.06 91 ILE A C 1
ATOM 679 O O . ILE A 1 91 ? -4.423 -0.801 -7.811 1.00 98.06 91 ILE A O 1
ATOM 683 N N . GLN A 1 92 ? -4.203 -2.641 -9.092 1.00 98.06 92 GLN A N 1
ATOM 684 C CA . GLN A 1 92 ? -4.103 -1.910 -10.360 1.00 98.06 92 GLN A CA 1
ATOM 685 C C . GLN A 1 92 ? -5.353 -1.064 -10.615 1.00 98.06 92 GLN A C 1
ATOM 687 O O . GLN A 1 92 ? -5.245 0.145 -10.790 1.00 98.06 92 GLN A O 1
ATOM 692 N N . ARG A 1 93 ? -6.548 -1.664 -10.526 1.00 98.06 93 ARG A N 1
ATOM 693 C CA . ARG A 1 93 ? -7.827 -0.953 -10.694 1.00 98.06 93 ARG A CA 1
ATOM 694 C C . ARG A 1 93 ? -7.970 0.223 -9.727 1.00 98.06 93 ARG A C 1
ATOM 696 O O . ARG A 1 93 ? -8.578 1.236 -10.068 1.00 98.06 93 ARG A O 1
ATOM 703 N N . ILE A 1 94 ? -7.480 0.086 -8.494 1.00 98.19 94 ILE A N 1
ATOM 704 C CA . ILE A 1 94 ? -7.487 1.175 -7.510 1.00 98.19 94 ILE A CA 1
ATOM 705 C C . ILE A 1 94 ? -6.461 2.243 -7.887 1.00 98.19 94 ILE A C 1
ATOM 707 O O . ILE A 1 94 ? -6.777 3.426 -7.772 1.00 98.19 94 ILE A O 1
ATOM 711 N N . SER A 1 95 ? -5.284 1.846 -8.365 1.00 96.62 95 SER A N 1
ATOM 712 C CA . SER A 1 95 ? -4.248 2.757 -8.849 1.00 96.62 95 SER A CA 1
ATOM 713 C C . SER A 1 95 ? -4.741 3.617 -10.009 1.00 96.62 95 SER A C 1
ATOM 715 O O . SER A 1 95 ? -4.635 4.840 -9.941 1.00 96.62 95 SER A O 1
ATOM 717 N N . ASP A 1 96 ? -5.398 3.012 -10.999 1.00 96.69 96 ASP A N 1
ATOM 718 C CA . ASP A 1 96 ? -5.909 3.701 -12.192 1.00 96.69 96 ASP A CA 1
ATOM 719 C C . ASP A 1 96 ? -6.892 4.834 -11.855 1.00 96.69 96 ASP A C 1
ATOM 721 O O . ASP A 1 96 ? -6.934 5.856 -12.537 1.00 96.69 96 ASP A O 1
ATOM 725 N N . LYS A 1 97 ? -7.688 4.666 -10.790 1.00 96.69 97 LYS A N 1
ATOM 726 C CA . LYS A 1 97 ? -8.714 5.638 -10.371 1.00 96.69 97 LYS A CA 1
ATOM 727 C C . LYS A 1 97 ? -8.276 6.581 -9.250 1.00 96.69 97 LYS A C 1
ATOM 729 O O . LYS A 1 97 ? -9.060 7.449 -8.868 1.00 96.69 97 LYS A O 1
ATOM 734 N N . THR A 1 98 ? -7.098 6.372 -8.660 1.00 96.94 98 THR A N 1
ATOM 735 C CA . THR A 1 98 ? -6.657 7.124 -7.480 1.00 96.94 98 THR A CA 1
ATOM 736 C C . THR A 1 98 ? -5.499 8.044 -7.851 1.00 96.94 98 THR A C 1
ATOM 738 O O . THR A 1 98 ? -4.392 7.553 -8.070 1.00 96.94 98 THR A O 1
ATOM 741 N N . PRO A 1 99 ? -5.710 9.370 -7.888 1.00 93.81 99 PRO A N 1
ATOM 742 C CA . PRO A 1 99 ? -4.639 10.303 -8.192 1.00 93.81 99 PRO A CA 1
ATOM 743 C C . PRO A 1 99 ? -3.594 10.316 -7.077 1.00 93.81 99 PRO A C 1
ATOM 745 O O . PRO A 1 99 ? -3.918 10.251 -5.889 1.00 93.81 99 PRO A O 1
ATOM 748 N N . PHE A 1 100 ? -2.330 10.454 -7.464 1.00 91.12 100 PHE A N 1
ATOM 749 C CA . PHE A 1 100 ? -1.238 10.689 -6.531 1.00 91.12 100 PHE A CA 1
ATOM 750 C C . PHE A 1 100 ? -1.188 12.180 -6.176 1.00 91.12 100 PHE A C 1
ATOM 752 O O . PHE A 1 100 ? -0.955 13.025 -7.043 1.00 91.12 100 PHE 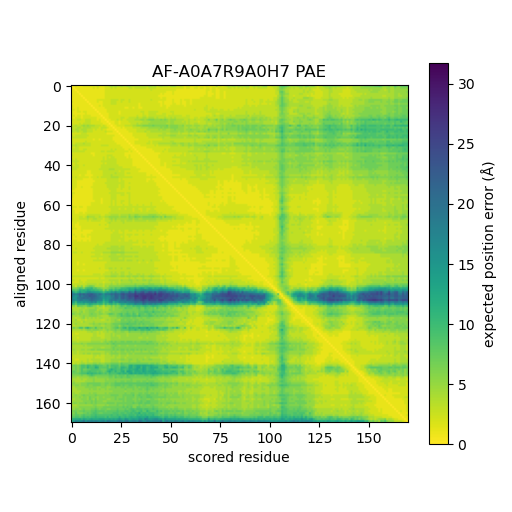A O 1
ATOM 759 N N . ILE A 1 101 ? -1.422 12.502 -4.903 1.00 90.50 101 ILE A N 1
ATOM 760 C CA . ILE A 1 101 ? -1.660 13.880 -4.448 1.00 90.50 101 ILE A CA 1
ATOM 761 C C . ILE A 1 101 ? -0.725 14.337 -3.329 1.00 90.50 101 ILE A C 1
ATOM 763 O O . ILE A 1 101 ? -0.793 15.504 -2.963 1.00 90.50 101 ILE A O 1
ATOM 767 N N . ALA A 1 102 ? 0.118 13.470 -2.760 1.00 86.50 102 ALA A N 1
ATOM 768 C CA . ALA A 1 102 ? 0.948 13.842 -1.614 1.00 86.50 102 ALA A CA 1
ATOM 769 C C . ALA A 1 102 ? 2.440 13.950 -1.946 1.00 86.50 102 ALA A C 1
ATOM 771 O O . ALA A 1 102 ? 3.088 12.955 -2.265 1.00 86.50 102 ALA A O 1
ATOM 772 N N . ASP A 1 103 ? 3.015 15.135 -1.771 1.00 83.00 103 ASP A N 1
ATOM 773 C CA . ASP A 1 103 ? 4.450 15.359 -1.914 1.00 83.00 103 ASP A CA 1
ATOM 774 C C . ASP A 1 103 ? 5.120 15.389 -0.530 1.00 83.00 103 ASP A C 1
ATOM 776 O O . ASP A 1 103 ? 5.251 16.422 0.132 1.00 83.00 103 ASP A O 1
ATOM 780 N N . LEU A 1 104 ? 5.467 14.196 -0.036 1.00 76.62 104 LEU A N 1
ATOM 781 C CA . LEU A 1 104 ? 5.867 13.964 1.359 1.00 76.62 104 LEU A CA 1
ATOM 782 C C . LEU A 1 104 ? 7.360 14.231 1.652 1.00 76.62 104 LEU A C 1
ATOM 784 O O . LEU A 1 104 ? 7.779 14.091 2.804 1.00 76.62 104 LEU A O 1
ATOM 788 N N . LYS A 1 105 ? 8.182 14.592 0.653 1.00 71.88 105 LYS A N 1
ATOM 789 C CA . LYS A 1 105 ? 9.599 14.977 0.835 1.00 71.88 105 LYS A CA 1
ATOM 790 C C . LYS A 1 105 ? 10.027 16.007 -0.224 1.00 71.88 105 LYS A C 1
ATOM 792 O O . LYS A 1 105 ? 9.759 15.747 -1.390 1.00 71.88 105 LYS A O 1
ATOM 797 N N . PRO A 1 106 ? 10.821 17.049 0.107 1.00 53.47 106 PRO A N 1
ATOM 798 C CA . PRO A 1 106 ? 11.341 17.464 1.417 1.00 53.47 106 PRO A CA 1
ATOM 799 C C . PRO A 1 106 ? 10.450 18.512 2.128 1.00 53.47 106 PRO A C 1
ATOM 801 O O . PRO A 1 106 ? 9.429 18.953 1.615 1.00 53.47 106 PRO A O 1
ATOM 804 N N . SER A 1 107 ? 10.816 18.883 3.359 1.00 45.69 107 SER A N 1
ATOM 805 C CA . SER A 1 107 ? 10.069 19.811 4.227 1.00 45.69 107 SER A CA 1
ATOM 806 C C . SER A 1 107 ? 9.882 21.215 3.630 1.00 45.69 107 SER A C 1
ATOM 808 O O . SER A 1 107 ? 10.829 21.766 3.076 1.00 45.69 107 SER A O 1
ATOM 810 N N . GLY A 1 108 ? 8.711 21.830 3.855 1.00 50.38 108 GLY A N 1
ATOM 811 C CA . GLY A 1 108 ? 8.428 23.239 3.524 1.00 50.38 108 GLY A CA 1
ATOM 812 C C . GLY A 1 108 ? 7.536 23.477 2.299 1.00 50.38 108 GLY A C 1
ATOM 813 O O . GLY A 1 108 ? 7.293 24.630 1.958 1.00 50.38 108 GLY A O 1
ATOM 814 N N . GLN A 1 109 ? 7.033 22.419 1.654 1.00 65.44 109 GLN A N 1
ATOM 815 C CA . GLN A 1 109 ? 6.173 22.523 0.470 1.00 65.44 109 GLN A CA 1
ATOM 816 C C . GLN A 1 109 ? 4.697 22.232 0.755 1.00 65.44 109 GLN A C 1
ATOM 818 O O . GLN A 1 109 ? 4.321 21.754 1.828 1.00 65.44 109 GLN A O 1
ATOM 823 N N . GLN A 1 110 ? 3.865 22.484 -0.254 1.00 65.50 110 GLN A N 1
ATOM 824 C CA . GLN A 1 110 ? 2.491 22.008 -0.303 1.00 65.50 110 GLN A CA 1
ATOM 825 C C . GLN A 1 110 ? 2.471 20.472 -0.260 1.00 65.50 110 GLN A C 1
ATOM 827 O O . GLN A 1 110 ? 2.771 19.803 -1.240 1.00 65.50 110 GLN A O 1
ATOM 832 N N . VAL A 1 111 ? 2.140 19.915 0.907 1.00 81.50 111 VAL A N 1
ATOM 833 C CA . VAL A 1 111 ? 2.239 18.468 1.161 1.00 81.50 111 VAL A CA 1
ATOM 834 C C . VAL A 1 111 ? 1.142 17.684 0.445 1.00 81.50 111 VAL A C 1
ATOM 836 O O . VAL A 1 111 ? 1.377 16.553 0.041 1.00 81.50 111 VAL A O 1
ATOM 839 N N . VAL A 1 112 ? -0.051 18.266 0.283 1.00 86.56 112 VAL A N 1
ATOM 840 C CA . VAL A 1 112 ? -1.193 17.627 -0.385 1.00 86.56 112 VAL A CA 1
ATOM 841 C C . VAL A 1 112 ? -1.765 18.570 -1.443 1.00 86.56 112 VAL A C 1
ATOM 843 O O . VAL A 1 112 ? -2.072 19.733 -1.165 1.00 86.56 112 VAL A O 1
ATOM 846 N N . TYR A 1 113 ? -1.893 18.061 -2.663 1.00 86.38 113 TYR A N 1
ATOM 847 C CA . TYR A 1 113 ? -2.380 18.773 -3.837 1.00 86.38 113 TYR A CA 1
ATOM 848 C C . TYR A 1 113 ? -3.895 18.570 -4.019 1.00 86.38 113 TYR A C 1
ATOM 850 O O . TYR A 1 113 ? -4.414 17.510 -3.655 1.00 86.38 113 TYR A O 1
ATOM 858 N N . PRO A 1 114 ? -4.621 19.555 -4.583 1.00 88.75 114 PRO A N 1
ATOM 859 C CA . PRO A 1 114 ? -6.019 19.383 -4.965 1.00 88.75 114 PRO A CA 1
ATOM 860 C C . PRO A 1 114 ? -6.183 18.256 -5.988 1.00 88.75 114 PRO A C 1
ATOM 862 O O . PRO A 1 114 ? -5.304 18.035 -6.823 1.00 88.75 114 PRO A O 1
ATOM 865 N N . ILE A 1 115 ? -7.330 17.576 -5.967 1.00 88.38 115 ILE A N 1
ATOM 866 C CA . ILE A 1 115 ? -7.635 16.481 -6.905 1.00 88.38 115 ILE A CA 1
ATOM 867 C C . ILE A 1 115 ? -7.679 16.994 -8.353 1.00 88.38 115 ILE A C 1
ATOM 869 O O . ILE A 1 115 ? -7.377 16.252 -9.284 1.00 88.38 115 ILE A O 1
ATOM 873 N N . GLU A 1 116 ? -8.011 18.270 -8.545 1.00 91.38 116 GLU A N 1
ATOM 874 C CA . GLU A 1 116 ? -8.051 18.952 -9.839 1.00 91.38 116 GLU A CA 1
ATOM 875 C C . GLU A 1 116 ? -6.650 19.191 -10.422 1.00 91.38 116 GLU A C 1
ATOM 877 O O . GLU A 1 116 ? -6.506 19.326 -11.637 1.00 91.38 116 GLU A O 1
ATOM 882 N N . ASN A 1 117 ? -5.618 19.234 -9.571 1.00 89.75 117 ASN A N 1
ATOM 883 C CA . ASN A 1 117 ? -4.225 19.437 -9.968 1.00 89.75 117 ASN A CA 1
ATOM 884 C C . ASN A 1 117 ? -3.281 18.484 -9.206 1.00 89.75 117 ASN A C 1
ATOM 886 O O . ASN A 1 117 ? -2.478 18.942 -8.386 1.00 89.75 117 ASN A O 1
ATOM 890 N N . PRO A 1 118 ? -3.393 17.161 -9.434 1.00 89.44 118 PRO A N 1
ATOM 891 C CA . PRO A 1 118 ? -2.616 16.163 -8.716 1.00 89.44 118 PRO A CA 1
ATOM 892 C C . PRO A 1 118 ? -1.180 16.090 -9.254 1.00 89.44 118 PRO A C 1
ATOM 894 O O . PRO A 1 118 ? -0.895 16.525 -10.369 1.00 89.44 118 PRO A O 1
ATOM 897 N N . ILE A 1 119 ? -0.283 15.454 -8.499 1.00 87.62 119 ILE A N 1
ATOM 898 C CA . ILE A 1 119 ? 1.099 15.193 -8.941 1.00 87.62 119 ILE A CA 1
ATOM 899 C C . ILE A 1 119 ? 1.093 14.229 -10.136 1.00 87.62 119 ILE A C 1
ATOM 901 O O . ILE A 1 119 ? 1.838 14.411 -11.098 1.00 87.62 119 ILE A O 1
ATOM 905 N N . LYS A 1 120 ? 0.228 13.209 -10.082 1.00 87.81 120 LYS A N 1
ATOM 906 C CA . LYS A 1 120 ? -0.044 12.265 -11.175 1.00 87.81 120 LYS A CA 1
ATOM 907 C C . LYS A 1 120 ? -1.532 11.900 -11.156 1.00 87.81 120 LYS A C 1
ATOM 909 O O . LYS A 1 120 ? -2.115 11.728 -10.087 1.00 87.81 120 LYS A O 1
ATOM 914 N N . LYS A 1 121 ? -2.159 11.840 -12.336 1.00 91.25 121 LYS A N 1
ATOM 915 C CA . LYS A 1 121 ? -3.618 11.635 -12.485 1.00 91.25 121 LYS A CA 1
ATOM 916 C C . LYS A 1 121 ? -4.082 10.260 -11.998 1.00 91.25 121 LYS A C 1
ATOM 918 O O . LYS A 1 121 ? -5.200 10.121 -11.521 1.00 91.25 121 LYS A O 1
ATOM 923 N N . ASP A 1 122 ? -3.204 9.285 -12.115 1.00 89.88 122 ASP A N 1
ATOM 924 C CA . ASP A 1 122 ? -3.314 7.907 -11.667 1.00 89.88 122 ASP A CA 1
ATOM 925 C C . ASP A 1 122 ? -2.191 7.599 -10.661 1.00 89.88 122 ASP A C 1
ATOM 927 O O . ASP A 1 122 ? -1.226 8.356 -10.497 1.00 89.88 122 ASP A O 1
ATOM 931 N N . GLY A 1 123 ? -2.300 6.469 -9.976 1.00 88.31 123 GLY A N 1
ATOM 932 C CA . GLY A 1 123 ? -1.371 6.079 -8.929 1.00 88.31 123 GLY A CA 1
ATOM 933 C C . GLY A 1 123 ? 0.038 5.764 -9.430 1.00 88.31 123 GLY A C 1
ATOM 934 O O . GLY A 1 123 ? 0.261 5.358 -10.575 1.00 88.31 123 GLY A O 1
ATOM 935 N N . HIS A 1 124 ? 1.035 5.921 -8.555 1.00 89.69 124 HIS A N 1
ATOM 936 C CA . HIS A 1 124 ? 2.424 5.556 -8.868 1.00 89.69 124 HIS A CA 1
ATOM 937 C C . HIS A 1 124 ? 2.682 4.047 -8.796 1.00 89.69 124 HIS A C 1
ATOM 939 O O . HIS A 1 124 ? 3.690 3.592 -9.327 1.00 89.69 124 HIS A O 1
ATOM 945 N N . LEU A 1 125 ? 1.833 3.269 -8.115 1.00 92.81 125 LEU A N 1
ATOM 946 C CA . LEU A 1 125 ? 1.964 1.810 -8.061 1.00 92.81 125 LEU A CA 1
ATOM 947 C C . LEU A 1 125 ? 1.400 1.209 -9.344 1.00 92.81 125 LEU A C 1
ATOM 949 O O . LEU A 1 125 ? 0.227 1.404 -9.642 1.00 92.81 125 LEU A O 1
ATOM 953 N N . GLN A 1 126 ? 2.217 0.472 -10.083 1.00 94.50 126 GLN A N 1
ATOM 954 C CA . GLN A 1 126 ? 1.813 -0.166 -11.334 1.00 94.50 126 GLN A CA 1
ATOM 955 C C . GLN A 1 126 ? 2.115 -1.658 -11.263 1.00 94.50 126 GLN A C 1
ATOM 957 O O . GLN A 1 126 ? 3.197 -2.063 -10.829 1.00 94.50 126 GLN A O 1
ATOM 962 N N . MET A 1 127 ? 1.132 -2.462 -11.639 1.00 97.06 127 MET A N 1
ATOM 963 C CA . MET A 1 127 ? 1.199 -3.912 -11.719 1.00 97.06 127 MET A CA 1
ATOM 964 C C . MET A 1 127 ? 1.474 -4.281 -13.174 1.00 97.06 127 MET A C 1
ATOM 966 O O . MET A 1 127 ? 0.675 -3.984 -14.062 1.00 97.06 127 MET A O 1
ATOM 970 N N . LEU A 1 128 ? 2.618 -4.906 -13.420 1.00 96.62 128 LEU A N 1
ATOM 971 C CA . LEU A 1 128 ? 3.065 -5.298 -14.751 1.00 96.62 128 LEU A CA 1
ATOM 972 C C . LEU A 1 128 ? 2.837 -6.792 -14.944 1.00 96.62 128 LEU A C 1
ATOM 974 O O . LEU A 1 128 ? 3.161 -7.578 -14.060 1.00 96.62 128 LEU A O 1
ATOM 978 N N . PHE A 1 129 ? 2.317 -7.171 -16.106 1.00 97.31 129 PHE A N 1
ATOM 979 C CA . PHE A 1 129 ? 2.079 -8.562 -16.483 1.00 97.31 129 PHE A CA 1
A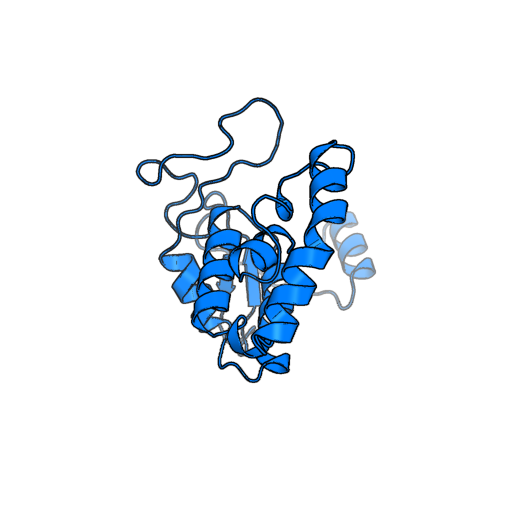TOM 980 C C . PHE A 1 129 ? 2.680 -8.829 -17.859 1.00 97.31 129 PHE A C 1
ATOM 982 O O . PHE A 1 129 ? 2.744 -7.933 -18.703 1.00 97.31 129 PHE A O 1
ATOM 989 N N . GLY A 1 130 ? 3.092 -10.067 -18.098 1.00 97.06 130 GLY A N 1
ATOM 990 C CA . GLY A 1 130 ? 3.644 -10.494 -19.379 1.00 97.06 130 GLY A CA 1
ATOM 991 C C . GLY A 1 130 ? 4.291 -11.866 -19.273 1.00 97.06 130 GLY A C 1
ATOM 992 O O . GLY A 1 130 ? 4.262 -12.486 -18.216 1.00 97.06 130 GLY A O 1
ATOM 993 N N . ASN A 1 131 ? 4.918 -12.318 -20.354 1.00 97.62 131 ASN A N 1
ATOM 994 C CA . ASN A 1 131 ? 5.603 -13.614 -20.405 1.00 97.62 131 ASN A CA 1
ATOM 995 C C . ASN A 1 131 ? 6.744 -13.765 -19.376 1.00 97.62 131 ASN A C 1
ATOM 997 O O . ASN A 1 131 ? 7.042 -14.877 -18.968 1.00 97.62 131 ASN A O 1
ATOM 1001 N N . LEU A 1 132 ? 7.377 -12.668 -18.944 1.00 97.44 132 LEU A N 1
ATOM 1002 C CA . LEU A 1 132 ? 8.402 -12.685 -17.888 1.00 97.44 132 LEU A CA 1
ATOM 1003 C C . LEU A 1 132 ? 7.826 -12.570 -16.467 1.00 97.44 132 LEU A C 1
ATOM 1005 O O . LEU A 1 132 ? 8.537 -12.820 -15.499 1.00 97.44 132 LEU A O 1
ATOM 1009 N N . ALA A 1 133 ? 6.564 -12.162 -16.330 1.00 97.44 133 ALA A N 1
ATOM 1010 C CA . ALA A 1 133 ? 5.903 -11.908 -15.052 1.00 97.44 133 ALA A CA 1
ATOM 1011 C C . ALA A 1 133 ? 4.427 -12.322 -15.143 1.00 97.44 133 ALA A C 1
ATOM 1013 O O . ALA A 1 133 ? 3.526 -11.481 -15.104 1.00 97.44 133 ALA A O 1
ATOM 1014 N N . GLU A 1 134 ? 4.179 -13.621 -15.317 1.00 97.06 134 GLU A N 1
ATOM 1015 C CA . GLU A 1 134 ? 2.831 -14.161 -15.558 1.00 97.06 134 GLU A CA 1
ATOM 1016 C C . GLU A 1 134 ? 1.896 -13.946 -14.357 1.00 97.06 134 GLU A C 1
ATOM 1018 O O . GLU A 1 134 ? 0.727 -13.596 -14.522 1.00 97.06 134 GLU A O 1
ATOM 1023 N N . GLU A 1 135 ? 2.434 -14.072 -13.142 1.00 95.19 135 GLU A N 1
ATOM 1024 C CA . GLU A 1 135 ? 1.717 -13.804 -11.887 1.00 95.19 135 GLU A CA 1
ATOM 1025 C C . GLU A 1 135 ? 1.713 -12.315 -11.500 1.00 95.19 135 GLU A C 1
ATOM 1027 O O . GLU A 1 135 ? 0.983 -11.900 -10.598 1.00 95.19 135 GLU A O 1
ATOM 1032 N N . GLY A 1 136 ? 2.478 -11.499 -12.225 1.00 96.94 136 GLY A N 1
ATOM 1033 C CA . GLY A 1 136 ? 2.593 -10.060 -12.042 1.00 96.94 136 GLY A CA 1
ATOM 1034 C C . GLY A 1 136 ? 3.868 -9.609 -11.326 1.00 96.94 136 GLY A C 1
ATOM 1035 O O . GLY A 1 136 ? 4.489 -10.339 -10.558 1.00 96.94 136 GLY A O 1
ATOM 1036 N N . ALA A 1 137 ? 4.248 -8.360 -11.574 1.00 97.31 137 ALA A N 1
ATOM 1037 C CA . ALA A 1 137 ? 5.344 -7.652 -10.922 1.00 97.31 137 ALA A CA 1
ATOM 1038 C C . ALA A 1 137 ? 4.891 -6.250 -10.494 1.00 97.31 137 ALA A C 1
ATOM 1040 O O . ALA A 1 137 ? 3.932 -5.702 -11.035 1.00 97.31 137 ALA A O 1
ATOM 1041 N N . VAL A 1 138 ? 5.586 -5.651 -9.526 1.00 96.81 138 VAL A N 1
ATOM 1042 C CA . VAL A 1 138 ? 5.236 -4.335 -8.973 1.00 96.81 138 VAL A CA 1
ATOM 1043 C C . VAL A 1 138 ? 6.317 -3.322 -9.319 1.00 96.81 138 VAL A C 1
ATOM 1045 O O . VAL A 1 138 ? 7.481 -3.515 -8.976 1.00 96.81 138 VAL A O 1
ATOM 1048 N N . ALA A 1 139 ? 5.921 -2.202 -9.914 1.00 95.44 139 ALA A N 1
ATOM 1049 C CA . ALA A 1 139 ? 6.795 -1.068 -10.184 1.00 95.44 139 ALA A CA 1
ATOM 1050 C C . ALA A 1 139 ? 6.258 0.219 -9.544 1.00 95.44 139 ALA A C 1
ATOM 1052 O O . ALA A 1 139 ? 5.056 0.378 -9.306 1.00 95.44 139 ALA A O 1
ATOM 1053 N N . LYS A 1 140 ? 7.170 1.161 -9.278 1.00 93.69 140 LYS A N 1
ATOM 1054 C CA . LYS A 1 140 ? 6.836 2.540 -8.913 1.00 93.69 140 LYS A CA 1
ATOM 1055 C C . LYS A 1 140 ? 7.152 3.448 -10.097 1.00 93.69 140 LYS A C 1
ATOM 1057 O O . LYS A 1 140 ? 8.321 3.677 -10.378 1.00 93.69 140 LYS A O 1
ATOM 1062 N N . ILE A 1 141 ? 6.115 3.958 -10.754 1.00 91.75 141 ILE A N 1
ATOM 1063 C CA . ILE A 1 141 ? 6.212 4.775 -11.969 1.00 91.75 141 ILE A CA 1
ATOM 1064 C C . ILE A 1 141 ? 5.827 6.216 -11.648 1.00 91.75 141 ILE A C 1
ATOM 1066 O O . ILE A 1 141 ? 4.720 6.493 -11.177 1.00 91.75 141 ILE A O 1
ATOM 1070 N N . THR A 1 142 ? 6.752 7.140 -11.888 1.00 84.69 142 THR A N 1
ATOM 1071 C CA . THR A 1 142 ? 6.590 8.565 -11.557 1.00 84.69 142 THR A CA 1
ATOM 1072 C C . THR A 1 142 ? 5.899 9.372 -12.657 1.00 84.69 142 THR A C 1
ATOM 1074 O O . THR A 1 142 ? 5.389 10.457 -12.388 1.00 84.69 142 THR A O 1
ATOM 1077 N N . GLY A 1 143 ? 5.861 8.848 -13.881 1.00 84.81 143 GLY A N 1
ATOM 1078 C CA . GLY A 1 143 ? 5.427 9.524 -15.103 1.00 84.81 143 GLY A CA 1
ATOM 1079 C C . GLY A 1 143 ? 6.541 10.292 -15.830 1.00 84.81 143 GLY A C 1
ATOM 1080 O O . GLY A 1 143 ? 6.273 10.889 -16.870 1.00 84.81 143 GLY A O 1
ATOM 1081 N N . LYS A 1 144 ? 7.777 10.301 -15.310 1.00 85.94 144 LYS A N 1
ATOM 1082 C CA . LYS A 1 144 ? 8.927 11.019 -15.898 1.00 85.94 144 LYS A CA 1
ATOM 1083 C C . LYS A 1 144 ? 9.859 10.114 -16.705 1.00 85.94 144 LYS A C 1
ATOM 1085 O O . LYS A 1 144 ? 10.711 10.620 -17.427 1.00 85.94 144 LYS A O 1
ATOM 1090 N N . GLU A 1 145 ? 9.708 8.800 -16.572 1.00 90.19 14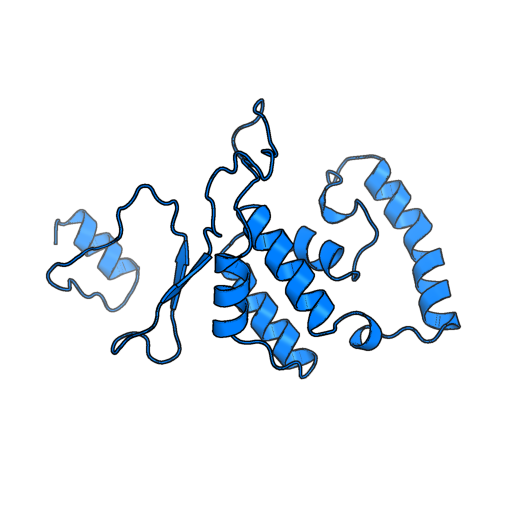5 GLU A N 1
ATOM 1091 C CA . GLU A 1 145 ? 10.581 7.788 -17.181 1.00 90.19 145 GLU A CA 1
ATOM 1092 C C . GLU A 1 145 ? 10.156 7.370 -18.603 1.00 90.19 145 GLU A C 1
ATOM 1094 O O . GLU A 1 145 ? 10.880 6.634 -19.266 1.00 90.19 145 GLU A O 1
ATOM 1099 N N . GLY A 1 146 ? 9.019 7.870 -19.100 1.00 91.50 146 GLY A N 1
ATOM 1100 C CA . GLY A 1 146 ? 8.419 7.427 -20.362 1.00 91.50 146 GLY A CA 1
ATOM 1101 C C . GLY A 1 146 ? 7.547 6.178 -20.189 1.00 91.50 146 GLY A C 1
ATOM 1102 O O . GLY A 1 146 ? 7.315 5.714 -19.076 1.00 91.50 146 GLY A O 1
ATOM 1103 N N . THR A 1 147 ? 7.009 5.656 -21.293 1.00 92.81 147 THR A N 1
ATOM 1104 C CA . THR A 1 147 ? 6.069 4.513 -21.288 1.00 92.81 147 THR A CA 1
ATOM 1105 C C . THR A 1 147 ? 6.640 3.242 -21.910 1.00 92.81 147 THR A C 1
ATOM 1107 O O . THR A 1 147 ? 5.955 2.222 -21.949 1.00 92.81 147 THR A O 1
ATOM 1110 N N . HIS A 1 148 ? 7.872 3.289 -22.416 1.00 95.44 148 HIS A N 1
ATOM 1111 C CA . HIS A 1 148 ? 8.485 2.178 -23.129 1.00 95.44 148 HIS A CA 1
ATOM 1112 C C . HIS A 1 148 ? 10.001 2.165 -22.929 1.00 95.44 148 HIS A C 1
ATOM 1114 O O . HIS A 1 148 ? 10.653 3.208 -22.985 1.00 95.44 148 HIS A O 1
ATOM 1120 N N . PHE A 1 149 ? 10.539 0.966 -22.723 1.00 96.50 149 PHE A N 1
ATOM 1121 C CA . PHE A 1 149 ? 11.965 0.685 -22.666 1.00 96.50 149 PHE A CA 1
ATOM 1122 C C . PHE A 1 149 ? 12.221 -0.665 -23.341 1.00 96.50 149 PHE A C 1
ATOM 1124 O O . PHE A 1 149 ? 11.513 -1.633 -23.063 1.00 96.50 149 PHE A O 1
ATOM 1131 N N . GLU A 1 150 ? 13.241 -0.729 -24.192 1.00 97.38 150 GLU A N 1
ATOM 1132 C CA . GLU A 1 150 ? 13.692 -1.954 -24.848 1.00 97.38 150 GLU A CA 1
ATOM 1133 C C . GLU A 1 150 ? 15.222 -1.958 -24.924 1.00 97.38 150 GLU A C 1
ATOM 1135 O O . GLU A 1 150 ? 15.851 -0.937 -25.210 1.00 97.38 150 GLU A O 1
ATOM 1140 N N . GLY A 1 151 ? 15.822 -3.114 -24.654 1.00 97.06 151 GLY A N 1
ATOM 1141 C CA . GLY A 1 151 ? 17.263 -3.307 -24.698 1.00 97.06 151 GLY A CA 1
ATOM 1142 C C . GLY A 1 151 ? 17.645 -4.770 -24.474 1.00 97.06 151 GLY A C 1
ATOM 1143 O O . GLY A 1 151 ? 16.805 -5.568 -24.045 1.00 97.06 151 GLY A O 1
ATOM 1144 N N . PRO A 1 152 ? 18.898 -5.148 -24.773 1.00 97.38 152 PRO A N 1
ATOM 1145 C CA . PRO A 1 152 ? 19.385 -6.494 -24.503 1.00 97.38 152 PRO A CA 1
ATOM 1146 C C . PRO A 1 152 ? 19.373 -6.779 -22.995 1.00 97.38 152 PRO A C 1
ATOM 1148 O O . PRO A 1 152 ? 19.728 -5.922 -22.188 1.00 97.38 152 PRO A O 1
ATOM 1151 N N . ALA A 1 153 ? 18.982 -7.996 -22.613 1.00 96.50 153 ALA A N 1
ATOM 1152 C CA . ALA A 1 153 ? 19.010 -8.415 -21.217 1.00 96.50 153 ALA A CA 1
ATOM 1153 C C . ALA A 1 153 ? 20.457 -8.613 -20.741 1.00 96.50 153 ALA A C 1
ATOM 1155 O O . ALA A 1 153 ? 21.208 -9.392 -21.329 1.00 96.50 153 ALA A O 1
ATOM 1156 N N . VAL A 1 154 ? 20.817 -7.953 -19.641 1.00 96.50 154 VAL A N 1
ATOM 1157 C CA . VAL A 1 154 ? 22.043 -8.219 -18.878 1.00 96.50 154 VAL A CA 1
ATOM 1158 C C . VAL A 1 154 ? 21.614 -8.878 -17.570 1.00 96.50 154 VAL A C 1
ATOM 1160 O O . VAL A 1 154 ? 20.922 -8.261 -16.762 1.00 96.50 154 VAL A O 1
ATOM 1163 N N . VAL A 1 155 ? 21.943 -10.161 -17.407 1.00 97.12 155 VAL A N 1
ATOM 1164 C CA . VAL A 1 155 ? 21.393 -11.021 -16.348 1.00 97.12 155 VAL A CA 1
ATOM 1165 C C . VAL A 1 155 ? 22.468 -11.353 -15.320 1.00 97.12 155 VAL A C 1
ATOM 1167 O O . VAL A 1 155 ? 23.600 -11.677 -15.677 1.00 97.12 155 VAL A O 1
ATOM 1170 N N . PHE A 1 156 ? 22.085 -11.301 -14.048 1.00 97.31 156 PHE A N 1
ATOM 1171 C CA . PHE A 1 156 ? 22.912 -11.649 -12.899 1.00 97.31 156 PHE A CA 1
ATOM 1172 C C . PHE A 1 156 ? 22.118 -12.576 -11.976 1.00 97.31 156 PHE A C 1
ATOM 1174 O O . PHE A 1 156 ? 20.903 -12.417 -11.853 1.00 97.31 156 PHE A O 1
ATOM 1181 N N . ASP A 1 157 ? 22.801 -13.515 -11.322 1.00 97.81 157 ASP A N 1
ATOM 1182 C CA . ASP A 1 157 ? 22.164 -14.484 -10.418 1.00 97.81 157 ASP A CA 1
ATOM 1183 C C . ASP A 1 157 ? 21.946 -13.922 -9.004 1.00 97.81 157 ASP A C 1
ATOM 1185 O O . ASP A 1 157 ? 21.158 -14.464 -8.226 1.00 97.81 157 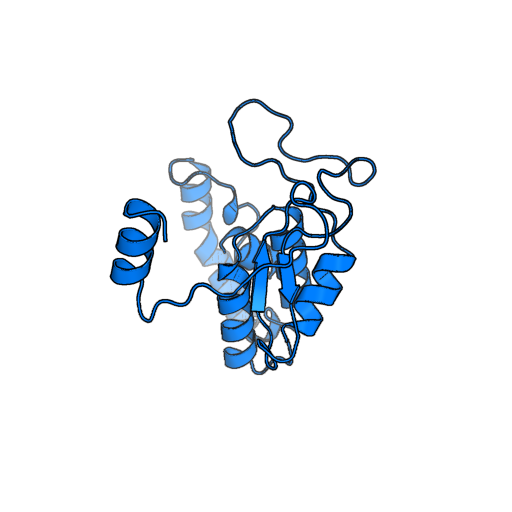ASP A O 1
ATOM 1189 N N . ASP A 1 158 ? 22.646 -12.841 -8.650 1.00 97.81 158 ASP A N 1
ATOM 1190 C CA . ASP A 1 158 ? 22.618 -12.260 -7.313 1.00 97.81 158 ASP A CA 1
ATOM 1191 C C . ASP A 1 158 ? 22.958 -10.760 -7.306 1.00 97.81 158 ASP A C 1
ATOM 1193 O O . ASP A 1 158 ? 23.439 -10.176 -8.280 1.00 97.81 158 ASP A O 1
ATOM 1197 N N . GLU A 1 159 ? 22.703 -10.121 -6.167 1.00 98.06 159 GLU A N 1
ATOM 1198 C CA . GLU A 1 159 ? 22.930 -8.688 -5.977 1.00 98.06 159 GLU A CA 1
ATOM 1199 C C . GLU A 1 159 ? 24.416 -8.299 -6.076 1.00 98.06 159 GLU A C 1
ATOM 1201 O O . GLU A 1 159 ? 24.749 -7.270 -6.669 1.00 98.06 159 GLU A O 1
ATOM 1206 N N . PHE A 1 160 ? 25.332 -9.110 -5.537 1.00 97.88 160 PHE A N 1
ATOM 1207 C CA . PHE A 1 160 ? 26.759 -8.784 -5.526 1.00 97.88 160 PHE A CA 1
ATOM 1208 C C . PHE A 1 160 ? 27.365 -8.883 -6.926 1.00 97.88 160 PHE A C 1
ATOM 1210 O O . PHE A 1 160 ? 28.181 -8.034 -7.304 1.00 97.88 160 PHE A O 1
ATOM 1217 N N . SER A 1 161 ? 26.957 -9.883 -7.712 1.00 97.94 161 SER A N 1
ATOM 1218 C CA . SER A 1 161 ? 27.368 -10.008 -9.111 1.00 97.94 161 SER A CA 1
ATOM 1219 C C . SER A 1 161 ? 26.821 -8.867 -9.971 1.00 97.94 161 SER A C 1
ATOM 1221 O O . SER A 1 161 ? 27.582 -8.328 -10.778 1.00 97.94 161 SER A O 1
ATOM 1223 N N . ALA A 1 162 ? 25.583 -8.416 -9.738 1.00 97.62 162 ALA A N 1
ATOM 1224 C CA . ALA A 1 162 ? 25.015 -7.241 -10.404 1.00 97.62 162 ALA A CA 1
ATOM 1225 C C . ALA A 1 162 ? 25.787 -5.949 -10.084 1.00 97.62 162 ALA A C 1
ATOM 1227 O O . ALA A 1 162 ? 26.192 -5.229 -10.998 1.00 97.62 162 ALA A O 1
ATOM 1228 N N . ILE A 1 163 ? 26.065 -5.674 -8.803 1.00 97.75 163 ILE A N 1
ATOM 1229 C CA . ILE A 1 163 ? 26.843 -4.492 -8.380 1.00 97.75 163 ILE A CA 1
ATOM 1230 C C . ILE A 1 163 ? 28.227 -4.495 -9.032 1.00 97.75 163 ILE A C 1
ATOM 1232 O O . ILE A 1 163 ? 28.674 -3.473 -9.558 1.00 97.75 163 ILE A O 1
ATOM 1236 N N . LYS A 1 164 ? 28.903 -5.649 -9.021 1.00 97.62 164 LYS A N 1
ATOM 1237 C CA . LYS A 1 164 ? 30.212 -5.802 -9.656 1.00 97.62 164 LYS A CA 1
ATOM 1238 C C . LYS A 1 164 ? 30.133 -5.588 -11.170 1.00 97.62 164 LYS A C 1
ATOM 1240 O O . LYS A 1 164 ? 30.969 -4.872 -11.710 1.00 97.62 164 LYS A O 1
ATOM 1245 N N . GLY A 1 165 ? 29.135 -6.166 -11.840 1.00 96.94 165 GLY A N 1
ATOM 1246 C CA . GLY A 1 165 ? 28.923 -6.002 -13.279 1.00 96.94 165 GLY A CA 1
ATOM 1247 C C . GLY A 1 165 ? 28.743 -4.539 -13.682 1.00 96.94 165 GLY A C 1
ATOM 1248 O O . GLY A 1 165 ? 29.433 -4.072 -14.584 1.00 96.94 165 GLY A O 1
ATOM 1249 N N . ILE A 1 166 ? 27.909 -3.798 -12.947 1.00 96.06 166 ILE A N 1
ATOM 1250 C CA . ILE A 1 166 ? 27.687 -2.361 -13.170 1.00 96.06 166 ILE A CA 1
ATOM 1251 C C . ILE A 1 166 ? 28.984 -1.567 -12.969 1.00 96.06 166 ILE A C 1
ATOM 1253 O O . ILE A 1 166 ? 29.323 -0.720 -13.795 1.00 96.06 166 ILE A O 1
ATOM 1257 N N . ALA A 1 167 ? 29.734 -1.843 -11.896 1.00 96.12 167 ALA A N 1
ATOM 1258 C CA . ALA A 1 167 ? 31.003 -1.164 -11.623 1.00 96.12 167 ALA A CA 1
ATOM 1259 C C . ALA A 1 167 ? 32.066 -1.425 -12.708 1.00 96.12 167 ALA A C 1
ATOM 1261 O O . ALA A 1 167 ? 32.917 -0.572 -12.954 1.00 96.12 167 ALA A O 1
ATOM 1262 N N . GLU A 1 168 ? 32.005 -2.586 -13.364 1.00 96.88 168 GLU A N 1
ATOM 1263 C CA . GLU A 1 168 ? 32.875 -2.978 -14.479 1.00 96.88 168 GLU A CA 1
ATOM 1264 C C . GLU A 1 168 ? 32.353 -2.519 -15.857 1.00 96.88 168 GLU A C 1
ATOM 1266 O O . GLU A 1 168 ? 33.035 -2.733 -16.859 1.00 96.88 168 GLU A O 1
ATOM 1271 N N . GLY A 1 169 ? 31.180 -1.876 -15.925 1.00 92.19 169 GLY A N 1
ATOM 1272 C CA . GLY A 1 169 ? 30.584 -1.377 -17.170 1.00 92.19 169 GLY A CA 1
ATOM 1273 C C . GLY A 1 169 ? 29.994 -2.465 -18.073 1.00 92.19 169 GLY A C 1
ATOM 1274 O O . GLY A 1 169 ? 30.010 -2.303 -19.294 1.00 92.19 169 GLY A O 1
ATOM 1275 N N . LYS A 1 170 ? 29.533 -3.573 -17.486 1.00 78.62 170 LYS A N 1
ATOM 1276 C CA . LYS A 1 170 ? 28.800 -4.632 -18.194 1.00 78.62 170 LYS A CA 1
ATOM 1277 C C . LYS A 1 170 ? 27.327 -4.298 -18.385 1.00 78.62 170 LYS A C 1
ATOM 1279 O O . LYS A 1 170 ? 26.753 -3.631 -17.496 1.00 78.62 170 LYS A O 1
#

Nearest PDB structures (foldseek):
  6nte-assembly2_B  TM=9.522E-01  e=4.159E-12  Synechocystis sp. PCC 6803
  6ovt-assembly1_A  TM=9.184E-01  e=2.572E-10  Mycobacterium tuberculosis
  6ovt-assembly1_C  TM=9.149E-01  e=3.112E-10  Mycobacterium tuberculosis
  5j84-assembly2_H  TM=9.415E-01  e=5.314E-08  Rhizobium leguminosarum bv. trifolii WSM2304
  9evv-assembly1_D  TM=9.211E-01  e=4.987E-08  Rhizobium leguminosarum bv. trifolii

Secondary structure (DSSP, 8-state):
-HHHHHHTTSS-TTTTTS-TTSHHHHHHHHHHHHHHHHHHHTT--HHHHS-HHHHHHHHHHHHHTT--THHHHHHHHHHHHTT----HHHHHHHHHHS-B-B--SSTTS--B--TTS-SBSS-SEEEEEETTEEEEEEEE--SSS-S---------SSHHHHHHHHHTT-

InterPro domains:
  IPR000581 Dihydroxy-acid/6-phosphogluconate dehydratase, N-terminal [PF00920] (1-135)
  IPR037237 IlvD/EDD, N-terminal domain [SSF143975] (1-115)
  IPR042096 Dihydroxy-acid dehydratase, C-terminal [G3DSA:3.50.30.80] (124-170)
  IPR050165 Dihydroxy-acid dehydratase IlvD/Edd [PTHR21000] (1-109)

Sequence (170 aa):
MSSAIEAMGMSLPYSASAPATHPDKLKECAIVGQYIKTIIEKDIKPRDIVTKKAMENACATIIALGGSTNAVLHFLAIAHAYEIDFTLKDIQRISDKTPFIADLKPSGQQVVYPIENPIKKDGHLQMLFGNLAEEGAVAKITGKEGTHFEGPAVVFDDEFSAIKGIAEGK

Foldseek 3Di:
DLQLCVLLVNADPPQSVAPPPHVVVVVRVVCVVVVVVVCVVVVPDPLNRRAPVSLLRSLLRCQQALHDPVVQVVSVVSCVVSVHPDAVVSSQVSQAQRAHFADCDDPDDDGGHDLVDGQGVGGQWHWDDDPVRPRTDIGGHNPPPDDDDDDDDDDDPDDVRVVVCVVVVD

Mean predicted aligned error: 4.51 Å